Protein AF-A0A075GJH9-F1 (afdb_monomer)

Organism: NCBI:txid1456048

Sequence (67 aa):
MTIPPAGFEDLVPYAWIVMELYDTSEFINPIRISGFLPDIQKPEDLPIGTAVKVIGFDNRGILLEKQ

Mean predicted aligned error: 5.04 Å

Nearest PDB structures (foldseek):
  7pkq-assembly1_q  TM=3.255E-01  e=6.439E+00  Chlamydomonas reinhardtii
  8snb-assembly1_1M  TM=2.304E-01  e=7.306E+00  Strongylocentrotus purpuratus

Structure (mmCIF, N/CA/C/O backbone):
data_AF-A0A075GJH9-F1
#
_entry.id   AF-A0A075GJH9-F1
#
loop_
_atom_site.group_PDB
_atom_site.id
_atom_site.type_symbol
_atom_site.label_atom_id
_atom_site.label_alt_id
_atom_site.label_comp_id
_atom_site.label_asym_id
_atom_site.label_entity_id
_atom_site.label_seq_id
_atom_site.pdbx_PDB_ins_code
_atom_site.Cartn_x
_atom_site.Cartn_y
_atom_site.Cartn_z
_atom_site.occupancy
_atom_site.B_iso_or_equiv
_atom_site.auth_seq_id
_atom_site.auth_comp_id
_atom_site.auth_asym_id
_atom_site.auth_atom_id
_atom_site.pdbx_PDB_model_num
ATOM 1 N N . MET A 1 1 ? -15.739 13.260 7.731 1.00 51.44 1 MET A N 1
ATOM 2 C CA . MET A 1 1 ? -16.055 11.840 7.488 1.00 51.44 1 MET A CA 1
ATOM 3 C C . MET A 1 1 ? -15.955 11.627 5.987 1.00 51.44 1 MET A C 1
ATOM 5 O O . MET A 1 1 ? -16.735 12.229 5.261 1.00 51.44 1 MET A O 1
ATOM 9 N N . THR A 1 2 ? -14.927 10.929 5.509 1.00 62.06 2 THR A N 1
ATOM 10 C CA . THR A 1 2 ? -14.785 10.599 4.084 1.00 62.06 2 THR A CA 1
ATOM 11 C C . THR A 1 2 ? -15.656 9.385 3.797 1.00 62.06 2 THR A C 1
ATOM 13 O O . THR A 1 2 ? -15.518 8.365 4.466 1.00 62.06 2 THR A O 1
ATOM 16 N N . ILE A 1 3 ? -16.587 9.514 2.857 1.00 75.38 3 ILE A N 1
ATOM 17 C CA . ILE A 1 3 ? -17.397 8.385 2.397 1.00 75.38 3 ILE A CA 1
ATOM 18 C C . ILE A 1 3 ? -16.492 7.548 1.480 1.00 75.38 3 ILE A C 1
ATOM 20 O O . ILE A 1 3 ? -15.910 8.131 0.558 1.00 75.38 3 ILE A O 1
ATOM 24 N N . PRO A 1 4 ? -16.305 6.241 1.741 1.00 80.88 4 PRO A N 1
ATOM 25 C CA 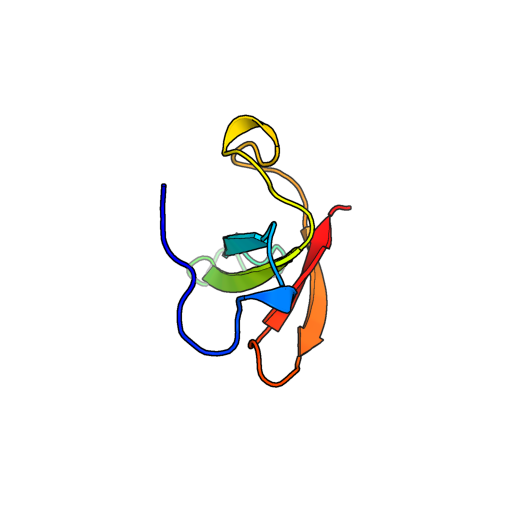. PRO A 1 4 ? -15.510 5.393 0.864 1.00 80.88 4 PRO A CA 1
ATOM 26 C C . PRO A 1 4 ? -16.131 5.355 -0.545 1.00 80.88 4 PRO A C 1
ATOM 28 O O . PRO A 1 4 ? -17.352 5.472 -0.680 1.00 80.88 4 PRO A O 1
ATOM 31 N N . PRO A 1 5 ? -15.318 5.217 -1.606 1.00 83.06 5 PRO A N 1
ATOM 32 C CA . PRO A 1 5 ? -15.828 4.954 -2.946 1.00 83.06 5 PRO A CA 1
ATOM 33 C C . PRO A 1 5 ? -16.688 3.686 -2.971 1.00 83.06 5 PRO A C 1
ATOM 35 O O . PRO A 1 5 ? -16.479 2.775 -2.170 1.00 83.06 5 PRO A O 1
ATOM 38 N N . ALA A 1 6 ? -17.606 3.607 -3.934 1.00 85.56 6 ALA A N 1
ATOM 39 C CA . ALA A 1 6 ? -18.445 2.428 -4.110 1.00 85.56 6 ALA A CA 1
ATOM 40 C C . ALA A 1 6 ? -17.595 1.157 -4.295 1.00 85.56 6 ALA A C 1
ATOM 42 O O . ALA A 1 6 ? -16.692 1.133 -5.136 1.00 85.56 6 ALA A O 1
ATOM 43 N N . GLY A 1 7 ? -17.897 0.107 -3.529 1.00 85.00 7 GLY A N 1
ATOM 44 C CA . GLY A 1 7 ? -17.170 -1.166 -3.525 1.00 85.00 7 GLY A CA 1
ATOM 45 C C . GLY A 1 7 ? -16.025 -1.249 -2.508 1.00 85.00 7 GLY A C 1
ATOM 46 O O . GLY A 1 7 ? -15.314 -2.253 -2.489 1.00 85.00 7 GLY A O 1
ATOM 47 N N . PHE A 1 8 ? -15.833 -0.220 -1.676 1.00 88.19 8 PHE A N 1
ATOM 48 C CA . PHE A 1 8 ? -14.813 -0.173 -0.620 1.00 88.19 8 PHE A CA 1
ATOM 49 C C . PHE A 1 8 ? -15.403 -0.094 0.795 1.00 88.19 8 PHE A C 1
ATOM 51 O O . PHE A 1 8 ? -14.664 0.060 1.765 1.00 88.19 8 PHE A O 1
ATOM 58 N N . GLU A 1 9 ? -16.722 -0.211 0.933 1.00 89.81 9 GLU A N 1
ATOM 59 C CA . GLU A 1 9 ? -17.436 -0.085 2.203 1.00 89.81 9 GLU A CA 1
ATOM 60 C C . GLU A 1 9 ? -16.981 -1.136 3.225 1.00 89.81 9 GLU A C 1
ATOM 62 O O . GLU A 1 9 ? -16.665 -0.786 4.361 1.00 89.81 9 GLU A O 1
ATOM 67 N N . ASP A 1 10 ? -16.850 -2.394 2.796 1.00 90.12 10 ASP A N 1
ATOM 68 C CA . ASP A 1 10 ? -16.418 -3.519 3.644 1.00 90.12 10 ASP A CA 1
ATOM 69 C C . ASP A 1 10 ? -14.900 -3.546 3.894 1.00 90.12 10 ASP A C 1
ATOM 71 O O . ASP A 1 10 ? -14.387 -4.406 4.607 1.00 90.12 10 ASP A O 1
ATOM 75 N N . LEU A 1 11 ? -14.164 -2.619 3.276 1.00 89.69 11 LEU A N 1
ATOM 76 C CA . LEU A 1 11 ? -12.708 -2.529 3.350 1.00 89.69 11 LEU A CA 1
ATOM 77 C C . LEU A 1 11 ? -12.236 -1.457 4.336 1.00 89.69 11 LEU A C 1
ATOM 79 O O . LEU A 1 11 ? -11.034 -1.297 4.535 1.00 89.69 11 LEU A O 1
ATOM 83 N N . VAL A 1 12 ? -13.160 -0.696 4.928 1.00 90.00 12 VAL A N 1
ATOM 84 C CA . VAL A 1 12 ? -12.852 0.290 5.967 1.00 90.00 12 VAL A CA 1
ATOM 85 C C . VAL A 1 12 ? -12.488 -0.443 7.270 1.00 90.00 12 VAL A C 1
ATOM 87 O O . VAL A 1 12 ? -13.225 -1.342 7.674 1.00 90.00 12 VAL A O 1
ATOM 90 N N . PRO A 1 13 ? -11.428 -0.031 7.991 1.00 92.81 13 PRO A N 1
ATOM 91 C CA . PRO A 1 13 ? -10.551 1.104 7.705 1.00 92.81 13 PRO A CA 1
ATOM 92 C C . PRO A 1 13 ? -9.394 0.750 6.756 1.00 92.81 13 PRO A C 1
ATOM 94 O O . PRO A 1 13 ? -8.789 -0.311 6.863 1.00 92.81 13 PRO A O 1
ATOM 97 N N . TYR A 1 14 ? -9.045 1.673 5.857 1.00 93.25 14 TYR A N 1
ATOM 98 C CA . TYR A 1 14 ? -7.908 1.524 4.947 1.00 93.25 14 TYR A CA 1
ATOM 99 C C . TYR A 1 14 ? -7.284 2.876 4.599 1.00 93.25 14 TYR A C 1
ATOM 101 O O . TYR A 1 14 ? -7.917 3.926 4.728 1.00 93.25 14 TYR A O 1
ATOM 109 N N . ALA A 1 15 ? -6.062 2.831 4.072 1.00 93.00 15 ALA A N 1
ATOM 110 C CA . ALA A 1 15 ? -5.432 3.960 3.408 1.00 93.00 15 ALA A CA 1
ATOM 111 C C . ALA A 1 15 ? -5.003 3.598 1.986 1.00 93.00 15 ALA A C 1
ATOM 113 O O . ALA A 1 15 ? -4.529 2.495 1.708 1.00 93.00 15 ALA A O 1
ATOM 114 N N . TRP A 1 16 ? -5.138 4.575 1.091 1.00 93.06 16 TRP A N 1
ATOM 115 C CA . TRP A 1 16 ? -4.441 4.566 -0.185 1.00 93.06 16 TRP A CA 1
ATOM 116 C C . TRP A 1 16 ? -3.127 5.310 -0.010 1.00 93.06 16 TRP A C 1
ATOM 118 O O . TRP A 1 16 ? -3.130 6.484 0.363 1.00 93.06 16 TRP A O 1
ATOM 128 N N . ILE A 1 17 ? -2.009 4.632 -0.241 1.00 93.81 17 ILE A N 1
ATOM 129 C CA . ILE A 1 17 ? 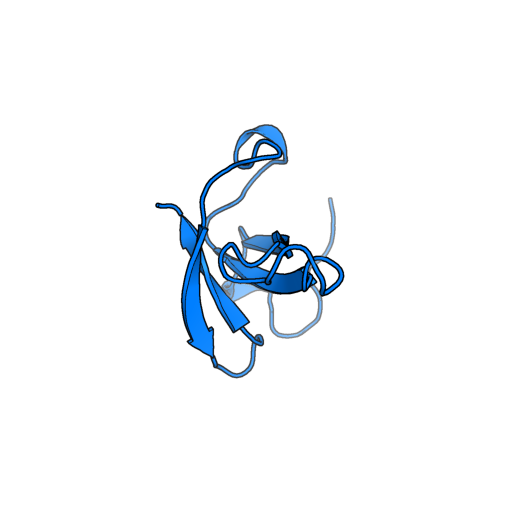-0.689 5.168 0.096 1.00 93.81 17 ILE A CA 1
ATOM 130 C C . ILE A 1 17 ? 0.189 5.208 -1.142 1.00 93.81 17 ILE A C 1
ATOM 132 O O . ILE A 1 17 ? 0.000 4.420 -2.067 1.00 93.81 17 ILE A O 1
ATOM 136 N N . VAL A 1 18 ? 1.16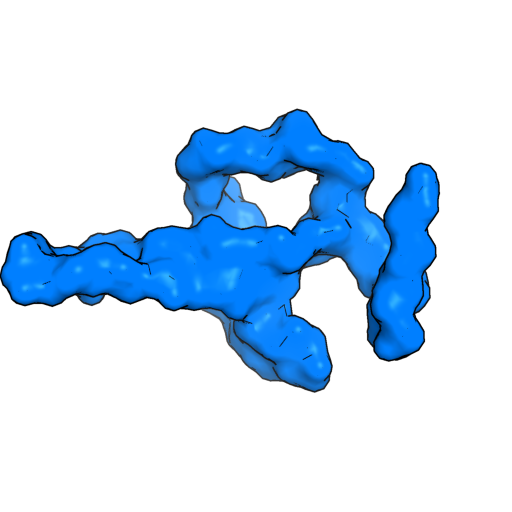6 6.109 -1.145 1.00 94.38 18 VAL A N 1
ATOM 137 C CA . VAL A 1 18 ? 2.249 6.138 -2.130 1.00 94.38 18 VAL A CA 1
ATOM 138 C C . VAL A 1 18 ? 3.524 5.710 -1.416 1.00 94.38 18 VAL A C 1
ATOM 140 O O . VAL A 1 18 ? 3.869 6.294 -0.391 1.00 94.38 18 VAL A O 1
ATOM 143 N N . MET A 1 19 ? 4.213 4.703 -1.948 1.00 92.50 19 MET A N 1
ATOM 144 C CA . MET A 1 19 ? 5.484 4.209 -1.421 1.00 92.50 19 MET A CA 1
ATOM 145 C C . MET A 1 19 ? 6.587 4.299 -2.473 1.00 92.50 19 MET A C 1
ATOM 147 O O . MET A 1 19 ? 6.328 4.229 -3.675 1.00 92.50 19 MET A O 1
ATOM 151 N N . GLU A 1 20 ? 7.819 4.436 -2.001 1.00 91.69 20 GLU A N 1
ATOM 152 C CA . GLU A 1 20 ? 9.030 4.409 -2.814 1.00 91.69 20 GLU A CA 1
ATOM 153 C C . GLU A 1 20 ? 9.639 3.002 -2.770 1.00 91.69 20 GLU A C 1
ATOM 155 O O . GLU A 1 20 ? 9.731 2.399 -1.701 1.00 91.69 20 GLU A O 1
ATOM 160 N N . LEU A 1 21 ? 10.000 2.447 -3.929 1.00 88.19 21 LEU A N 1
ATOM 161 C CA . LEU A 1 21 ? 10.639 1.133 -4.006 1.00 88.19 21 LEU A CA 1
ATOM 162 C C . LEU A 1 21 ? 12.126 1.251 -3.659 1.00 88.19 21 LEU A C 1
ATOM 164 O O . LEU A 1 21 ? 12.837 2.042 -4.268 1.00 88.19 21 LEU A O 1
ATOM 168 N N . TYR A 1 22 ? 12.602 0.427 -2.721 1.00 78.62 22 TYR A N 1
ATOM 169 C CA . TYR A 1 22 ? 13.991 0.471 -2.243 1.00 78.62 22 TYR A CA 1
ATOM 170 C C . TYR A 1 22 ? 15.045 0.104 -3.305 1.00 78.62 22 TYR A C 1
ATOM 172 O O . TYR A 1 22 ? 16.188 0.531 -3.186 1.00 78.62 22 TYR A O 1
ATOM 180 N N . ASP A 1 23 ? 14.689 -0.684 -4.325 1.00 71.44 23 ASP A N 1
ATOM 181 C CA . ASP A 1 23 ? 15.626 -1.216 -5.332 1.00 71.44 23 ASP A CA 1
ATOM 182 C C . ASP A 1 23 ? 15.610 -0.406 -6.639 1.00 71.44 23 ASP A C 1
ATOM 184 O O . ASP A 1 23 ? 15.442 -0.928 -7.742 1.00 71.44 23 ASP A O 1
ATOM 188 N N . THR A 1 24 ? 15.710 0.916 -6.521 1.00 65.75 24 THR A N 1
ATOM 189 C CA . THR A 1 24 ? 15.864 1.804 -7.678 1.00 65.75 24 THR A CA 1
ATOM 190 C C . THR A 1 24 ? 17.306 2.275 -7.709 1.00 65.75 24 THR A C 1
ATOM 192 O O . THR A 1 24 ? 17.782 2.837 -6.725 1.00 65.75 24 THR A O 1
ATOM 195 N N . SER A 1 25 ? 18.026 2.006 -8.804 1.00 63.06 25 SER A N 1
ATOM 196 C CA . SER A 1 25 ? 19.439 2.393 -8.908 1.00 63.06 25 SER A CA 1
ATOM 197 C C . SER A 1 25 ? 19.600 3.904 -8.738 1.00 63.06 25 SER A C 1
ATOM 199 O O . SER A 1 25 ? 18.725 4.659 -9.149 1.00 63.06 25 SER A O 1
ATOM 201 N N . GLU A 1 26 ? 20.734 4.371 -8.206 1.00 66.00 26 GLU A N 1
ATOM 202 C CA . GLU A 1 26 ? 20.978 5.815 -8.004 1.00 66.00 26 GLU A CA 1
ATOM 203 C C . GLU A 1 26 ? 20.966 6.642 -9.305 1.00 66.00 26 GLU A C 1
ATOM 205 O O . GLU A 1 26 ? 20.940 7.871 -9.281 1.00 66.00 26 GLU A O 1
ATOM 210 N N . PHE A 1 27 ? 20.964 5.967 -10.457 1.00 69.50 27 PHE A N 1
ATOM 211 C CA . PHE A 1 27 ? 20.883 6.567 -11.787 1.00 69.50 27 PHE A CA 1
ATOM 212 C C . PHE A 1 27 ? 19.449 6.620 -12.340 1.00 69.50 27 PHE A C 1
ATOM 214 O O . PHE A 1 27 ? 19.229 7.154 -13.428 1.00 69.50 27 PHE A O 1
ATOM 221 N N . ILE A 1 28 ? 18.475 6.060 -11.618 1.00 67.06 28 ILE A N 1
ATOM 222 C CA . ILE A 1 28 ? 17.056 6.017 -11.964 1.00 67.06 28 ILE A CA 1
ATOM 223 C C . ILE A 1 28 ? 16.290 6.791 -10.887 1.00 67.06 28 ILE A C 1
ATOM 225 O O . ILE A 1 28 ? 16.505 6.607 -9.695 1.00 67.06 28 ILE A O 1
ATOM 229 N N . ASN A 1 29 ? 15.379 7.673 -11.306 1.00 74.88 29 ASN A N 1
ATOM 230 C CA . ASN A 1 29 ? 14.503 8.368 -10.363 1.00 74.88 29 ASN A CA 1
ATOM 231 C C . ASN A 1 29 ? 13.752 7.351 -9.485 1.00 74.88 29 ASN A C 1
ATOM 233 O O . ASN A 1 29 ? 13.287 6.342 -10.025 1.00 74.88 29 ASN A O 1
ATOM 237 N N . PRO A 1 30 ? 13.571 7.625 -8.181 1.00 79.62 30 PRO A N 1
ATOM 238 C CA . PRO A 1 30 ? 12.858 6.724 -7.289 1.00 79.62 30 PRO A CA 1
ATOM 239 C C . PRO A 1 30 ? 11.492 6.364 -7.873 1.00 79.62 30 PRO A C 1
ATOM 241 O O . PRO A 1 30 ? 10.654 7.229 -8.150 1.00 79.62 30 PRO A O 1
ATOM 244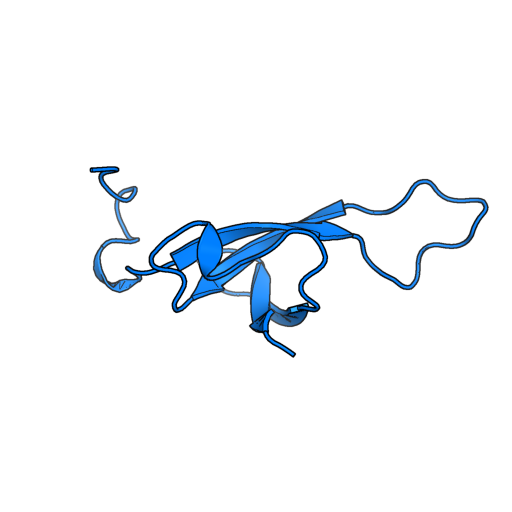 N N . ILE A 1 31 ? 11.280 5.069 -8.090 1.00 86.75 31 ILE A N 1
ATOM 245 C CA . ILE A 1 31 ? 10.010 4.534 -8.563 1.00 86.75 31 ILE A CA 1
ATOM 246 C C . ILE A 1 31 ? 9.036 4.594 -7.397 1.00 86.75 31 ILE A C 1
ATOM 248 O O . ILE A 1 31 ? 9.213 3.932 -6.372 1.00 86.75 31 ILE A O 1
ATOM 252 N N . ARG A 1 32 ? 7.985 5.390 -7.583 1.0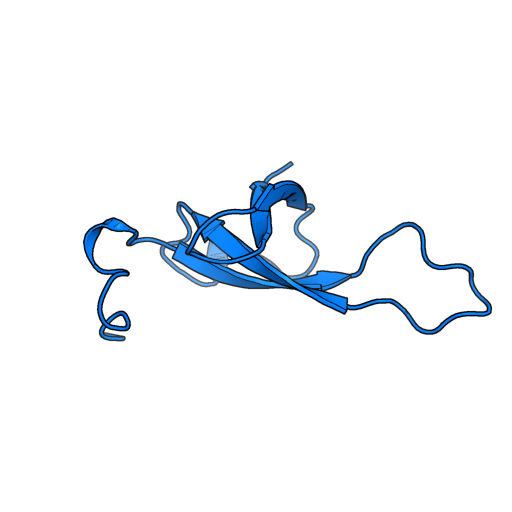0 91.06 32 ARG A N 1
ATOM 253 C CA . ARG A 1 32 ? 6.879 5.501 -6.639 1.00 91.06 32 ARG A CA 1
ATOM 254 C C . ARG A 1 32 ? 5.673 4.763 -7.173 1.00 91.06 32 ARG A C 1
ATOM 256 O O . ARG A 1 32 ? 5.265 4.975 -8.313 1.00 91.06 32 ARG A O 1
ATOM 263 N N . ILE A 1 33 ? 5.095 3.926 -6.328 1.00 92.62 33 ILE A N 1
ATOM 264 C CA . ILE A 1 33 ? 3.869 3.191 -6.620 1.00 92.62 33 ILE A CA 1
ATOM 265 C C . ILE A 1 33 ? 2.805 3.548 -5.593 1.00 92.62 33 ILE A C 1
ATOM 267 O O . ILE A 1 33 ? 3.124 3.916 -4.462 1.00 92.62 33 ILE A O 1
ATOM 271 N N . SER A 1 34 ? 1.538 3.428 -5.980 1.00 94.50 34 SER A N 1
ATOM 272 C CA . SER A 1 34 ? 0.420 3.557 -5.052 1.00 94.50 34 SER A CA 1
ATOM 273 C C . SER A 1 34 ? -0.232 2.208 -4.787 1.00 94.50 34 SER A C 1
ATOM 275 O O . SER A 1 34 ? -0.374 1.414 -5.719 1.00 94.50 34 SER A O 1
ATOM 277 N N . GLY A 1 35 ? -0.682 1.973 -3.559 1.00 95.06 35 GLY A N 1
ATOM 278 C CA . GLY A 1 35 ? -1.347 0.726 -3.198 1.00 95.06 35 GLY A CA 1
ATOM 279 C C . GLY A 1 35 ? -2.307 0.852 -2.024 1.00 95.06 35 GLY A C 1
ATOM 280 O O . GLY A 1 35 ? -2.383 1.882 -1.350 1.00 95.06 35 GLY A O 1
ATOM 281 N N . PHE A 1 36 ? -3.042 -0.234 -1.814 1.00 96.19 36 PHE A N 1
ATOM 282 C CA . PHE A 1 36 ? -4.030 -0.405 -0.764 1.00 96.19 36 PHE A CA 1
ATOM 283 C C . PHE A 1 36 ? -3.373 -0.993 0.491 1.00 96.19 36 PHE A C 1
ATOM 285 O O . PHE A 1 36 ? -2.766 -2.065 0.428 1.00 96.19 36 PHE A O 1
ATOM 292 N N . LEU A 1 37 ? -3.532 -0.311 1.630 1.00 96.00 37 LEU A N 1
ATOM 293 C CA . LEU A 1 37 ? -3.086 -0.772 2.946 1.00 96.00 37 LEU A CA 1
ATOM 294 C C . LEU A 1 37 ? -4.297 -0.854 3.901 1.00 96.00 37 LEU A C 1
ATOM 296 O O . LEU A 1 37 ? -4.890 0.191 4.194 1.00 96.00 37 LEU A O 1
ATOM 300 N N . PRO A 1 38 ? -4.689 -2.054 4.375 1.00 94.62 38 PRO A N 1
ATOM 301 C CA . PRO A 1 38 ? -5.781 -2.203 5.337 1.00 94.62 38 PRO A CA 1
ATOM 302 C C . PRO A 1 38 ? -5.395 -1.689 6.732 1.00 94.62 38 PRO A C 1
ATOM 304 O O . PRO A 1 38 ? -4.227 -1.426 7.022 1.00 94.62 38 PRO A O 1
ATOM 307 N N . ASP A 1 39 ? -6.396 -1.578 7.602 1.00 93.56 39 ASP A N 1
ATOM 308 C CA . ASP A 1 39 ? -6.261 -1.323 9.039 1.00 93.56 39 ASP A CA 1
ATOM 309 C C . ASP A 1 39 ? -5.613 0.028 9.396 1.00 93.56 39 ASP A C 1
ATOM 311 O O . ASP A 1 39 ? -4.913 0.166 10.402 1.00 93.56 39 ASP A O 1
ATOM 315 N N . ILE A 1 40 ? -5.862 1.056 8.575 1.00 94.12 40 ILE A N 1
ATOM 316 C CA . ILE A 1 40 ? -5.442 2.444 8.833 1.00 94.12 40 ILE A CA 1
ATOM 317 C C . ILE A 1 40 ? -6.663 3.299 9.151 1.00 94.12 40 ILE A C 1
ATOM 319 O O . ILE A 1 40 ? -7.438 3.636 8.256 1.00 94.12 40 ILE A O 1
ATOM 323 N N . GLN A 1 41 ? -6.842 3.664 10.420 1.00 92.31 41 GLN A N 1
ATOM 324 C CA . GLN A 1 41 ? -8.016 4.416 10.860 1.00 92.31 41 GLN A CA 1
ATOM 325 C C . GLN A 1 41 ? -7.795 5.930 10.804 1.00 92.31 41 GLN A C 1
ATOM 327 O O . GLN A 1 41 ? -8.723 6.681 10.496 1.00 92.31 41 GLN A O 1
ATOM 332 N N . LYS A 1 42 ? -6.576 6.383 11.104 1.00 92.00 42 LYS A N 1
ATOM 333 C CA . LYS A 1 42 ? -6.198 7.800 11.136 1.00 92.00 42 LYS A CA 1
ATOM 334 C C . LYS A 1 42 ? -4.760 8.009 10.637 1.00 92.00 42 LYS A C 1
ATOM 336 O O . LYS A 1 42 ? -3.968 7.067 10.674 1.00 92.00 42 LYS A O 1
ATOM 341 N N . PRO A 1 43 ? -4.395 9.221 10.175 1.00 89.25 43 PRO A N 1
ATOM 342 C CA . PRO A 1 43 ? -3.059 9.493 9.638 1.00 89.25 43 PRO A CA 1
ATOM 343 C C . PRO A 1 43 ? -1.910 9.129 10.587 1.00 89.25 43 PRO A C 1
ATOM 345 O O . PRO A 1 43 ? -0.851 8.710 10.135 1.00 89.25 43 PRO A O 1
ATOM 348 N N . GLU A 1 44 ? -2.113 9.237 11.901 1.00 93.81 44 GLU A N 1
ATOM 349 C CA . GLU A 1 44 ? -1.102 8.900 12.907 1.00 93.81 44 GLU A CA 1
ATOM 350 C C . GLU A 1 44 ? -0.783 7.398 12.963 1.00 93.81 44 GLU A C 1
ATOM 352 O O . GLU A 1 44 ? 0.290 7.025 13.436 1.00 93.81 44 GLU A O 1
ATOM 357 N N . ASP A 1 45 ? -1.674 6.535 12.459 1.00 93.44 45 ASP A N 1
ATOM 358 C CA . ASP A 1 45 ? -1.431 5.091 12.356 1.00 93.44 45 ASP A CA 1
ATOM 359 C C . ASP A 1 45 ? -0.458 4.755 11.211 1.00 93.44 45 ASP A C 1
ATOM 361 O O . ASP A 1 45 ? -0.008 3.609 11.102 1.00 93.44 45 ASP A O 1
ATOM 365 N N . LEU A 1 46 ? -0.150 5.727 10.342 1.00 93.56 46 LEU A N 1
ATOM 366 C CA . LEU A 1 46 ? 0.774 5.587 9.222 1.00 93.56 46 LEU A CA 1
ATOM 367 C C . LEU A 1 46 ? 1.705 6.811 9.085 1.00 93.56 46 LEU A C 1
ATOM 369 O O . LEU A 1 46 ? 1.520 7.647 8.195 1.00 93.56 46 LEU A O 1
ATOM 373 N N . PRO A 1 47 ? 2.734 6.927 9.942 1.00 94.25 47 PRO A N 1
ATOM 374 C CA . PRO A 1 47 ? 3.768 7.943 9.788 1.00 94.25 47 PRO A CA 1
ATOM 375 C C . PRO A 1 47 ? 4.486 7.864 8.431 1.00 94.25 47 PRO A C 1
ATOM 377 O O . PRO A 1 47 ? 4.722 6.790 7.876 1.00 94.25 47 PRO A O 1
ATOM 380 N N . ILE A 1 48 ? 4.911 9.014 7.904 1.00 92.62 48 ILE A N 1
ATOM 381 C CA . ILE A 1 48 ? 5.781 9.045 6.722 1.00 92.62 48 ILE A CA 1
ATOM 382 C C . ILE A 1 48 ? 7.083 8.301 7.045 1.00 92.62 48 ILE A C 1
ATOM 384 O O . ILE A 1 48 ? 7.703 8.539 8.080 1.00 92.62 48 ILE A O 1
AT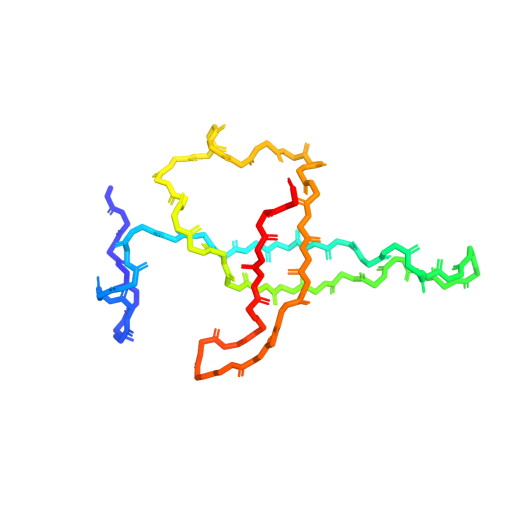OM 388 N N . GLY A 1 49 ? 7.492 7.410 6.141 1.00 91.56 49 GLY A N 1
ATOM 389 C CA . GLY A 1 49 ? 8.659 6.547 6.325 1.00 91.56 49 GLY A CA 1
ATOM 390 C C . GLY A 1 49 ? 8.348 5.185 6.950 1.00 91.56 49 GLY A C 1
ATOM 391 O O . GLY A 1 49 ? 9.272 4.391 7.109 1.00 91.56 49 GLY A O 1
ATOM 392 N N . THR A 1 50 ? 7.084 4.874 7.275 1.00 94.38 50 THR A N 1
ATOM 393 C CA . THR A 1 50 ? 6.690 3.509 7.656 1.00 94.38 50 THR A CA 1
ATOM 394 C C . THR A 1 50 ? 7.064 2.515 6.557 1.00 94.38 50 THR A C 1
ATOM 396 O O . THR A 1 50 ? 6.681 2.680 5.398 1.00 94.38 50 THR A O 1
ATOM 399 N N . ALA A 1 51 ? 7.798 1.469 6.942 1.00 93.50 51 ALA A N 1
ATOM 400 C CA . ALA A 1 51 ? 8.142 0.373 6.054 1.00 93.50 51 ALA A CA 1
ATOM 401 C C . ALA A 1 51 ? 6.896 -0.458 5.731 1.00 93.50 51 ALA A C 1
ATOM 403 O O . ALA A 1 51 ? 6.133 -0.861 6.612 1.00 93.50 51 ALA A O 1
ATOM 404 N N . VAL A 1 52 ? 6.700 -0.707 4.443 1.00 93.94 52 VAL A N 1
ATOM 405 C CA . VAL A 1 52 ? 5.598 -1.506 3.912 1.00 93.94 52 VAL A CA 1
ATOM 406 C C . VAL A 1 52 ? 6.131 -2.426 2.826 1.00 93.94 52 VAL A C 1
ATOM 408 O O . VAL A 1 52 ? 7.143 -2.134 2.184 1.00 93.94 52 VAL A O 1
ATOM 411 N N . LYS A 1 53 ? 5.443 -3.540 2.601 1.00 94.38 53 LYS A N 1
ATOM 412 C CA . LYS A 1 53 ? 5.828 -4.544 1.613 1.00 94.38 53 LYS A CA 1
ATOM 413 C C . LYS A 1 53 ? 4.673 -4.845 0.671 1.00 94.38 53 LYS A C 1
ATOM 415 O O . LYS A 1 53 ? 3.529 -4.951 1.099 1.00 94.38 53 LYS A O 1
ATOM 420 N N . VAL A 1 54 ? 4.993 -5.036 -0.608 1.00 94.06 54 VAL A N 1
ATOM 421 C CA . VAL A 1 54 ? 4.046 -5.559 -1.599 1.00 94.06 54 VAL A CA 1
ATOM 422 C C . VAL A 1 54 ? 3.817 -7.048 -1.347 1.00 94.06 54 VAL A C 1
ATOM 424 O O . VAL A 1 54 ? 4.767 -7.833 -1.374 1.00 94.06 54 VAL A O 1
ATOM 427 N N . ILE A 1 55 ? 2.559 -7.435 -1.136 1.00 96.31 55 ILE A N 1
ATOM 428 C CA . ILE A 1 55 ? 2.165 -8.833 -0.884 1.00 96.31 55 ILE A CA 1
ATOM 429 C C . ILE A 1 55 ? 1.383 -9.465 -2.033 1.00 96.31 55 ILE A C 1
ATOM 431 O O . ILE A 1 55 ? 1.260 -10.685 -2.094 1.00 96.31 55 ILE A O 1
ATOM 435 N N . GLY A 1 56 ? 0.862 -8.659 -2.956 1.00 96.31 56 GLY A N 1
ATOM 436 C CA . GLY A 1 56 ? 0.095 -9.163 -4.085 1.00 96.31 56 GLY A CA 1
ATOM 437 C C . GLY A 1 56 ? -0.699 -8.079 -4.795 1.00 96.31 56 GLY A C 1
ATOM 438 O O . GLY A 1 56 ? -0.408 -6.888 -4.685 1.00 96.31 56 GLY A O 1
ATOM 439 N N . PHE A 1 57 ? -1.713 -8.516 -5.531 1.00 95.88 57 PHE A N 1
ATOM 440 C CA . PHE A 1 57 ? -2.615 -7.664 -6.291 1.00 95.88 57 PHE A CA 1
ATOM 441 C C . PHE A 1 57 ? -4.004 -8.302 -6.340 1.00 95.88 57 PHE A C 1
ATOM 443 O O . PHE A 1 57 ? -4.113 -9.519 -6.502 1.00 95.88 57 PHE A O 1
ATOM 450 N N . ASP A 1 58 ? -5.051 -7.486 -6.239 1.00 93.38 58 ASP A N 1
ATOM 451 C CA . ASP A 1 58 ? -6.432 -7.902 -6.490 1.00 93.38 58 ASP A CA 1
ATOM 452 C C . ASP A 1 58 ? -7.264 -6.767 -7.115 1.00 93.38 58 ASP A C 1
ATOM 454 O O . ASP A 1 58 ? -6.726 -5.788 -7.634 1.00 93.38 58 ASP A O 1
ATOM 458 N N . ASN A 1 59 ? -8.593 -6.886 -7.073 1.00 90.31 59 ASN A N 1
ATOM 459 C CA . ASN A 1 59 ? -9.528 -5.896 -7.617 1.00 90.31 59 ASN A CA 1
ATOM 460 C C . ASN A 1 59 ? -9.372 -4.483 -7.013 1.00 90.31 59 ASN A C 1
ATOM 462 O O . ASN A 1 59 ? -9.896 -3.523 -7.571 1.00 90.31 59 ASN A O 1
ATOM 466 N N . ARG A 1 60 ? -8.660 -4.345 -5.889 1.00 90.94 60 ARG A N 1
ATOM 467 C CA . ARG A 1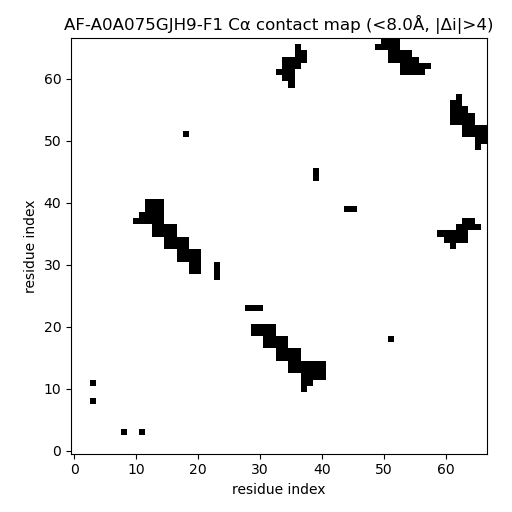 60 ? -8.350 -3.082 -5.209 1.00 90.94 60 ARG A CA 1
ATOM 468 C C . ARG A 1 60 ? -7.028 -2.472 -5.671 1.00 90.94 60 ARG A C 1
ATOM 470 O O . ARG A 1 60 ? -6.724 -1.365 -5.252 1.00 90.94 60 ARG A O 1
ATOM 477 N N . GLY A 1 61 ? -6.235 -3.158 -6.495 1.00 91.88 61 GLY A N 1
ATOM 478 C CA . GLY A 1 61 ? -4.897 -2.726 -6.901 1.00 91.88 61 GLY A CA 1
ATOM 479 C C . GLY A 1 61 ? -3.774 -3.490 -6.192 1.00 91.88 61 GLY A C 1
ATOM 480 O O . GLY A 1 61 ? -3.935 -4.648 -5.809 1.00 91.88 61 GLY A O 1
ATOM 481 N N . ILE A 1 62 ? -2.608 -2.848 -6.051 1.00 95.94 62 ILE A N 1
ATOM 482 C CA . ILE A 1 62 ? -1.451 -3.414 -5.337 1.00 95.94 62 ILE A CA 1
ATOM 483 C C . ILE A 1 62 ? -1.783 -3.507 -3.847 1.00 95.94 62 ILE A C 1
ATOM 485 O O . ILE A 1 62 ? -2.159 -2.507 -3.239 1.00 95.94 62 ILE A O 1
ATOM 489 N N . LEU A 1 63 ? -1.608 -4.691 -3.265 1.00 96.75 63 LEU A N 1
ATOM 490 C CA . LEU A 1 63 ? -1.836 -4.947 -1.847 1.00 96.75 63 LEU A CA 1
ATOM 491 C C . LEU A 1 63 ? -0.543 -4.799 -1.058 1.00 96.75 63 LEU A C 1
ATOM 493 O O . LEU A 1 63 ? 0.492 -5.361 -1.438 1.00 96.75 63 LEU A O 1
ATOM 497 N N . LEU A 1 64 ? -0.631 -4.075 0.054 1.00 96.06 64 LEU A N 1
ATOM 498 C CA . LEU A 1 64 ? 0.489 -3.772 0.931 1.00 96.06 64 LEU A CA 1
ATOM 499 C C . LEU A 1 64 ? 0.240 -4.305 2.347 1.00 96.06 64 LEU A C 1
ATOM 501 O O . LEU A 1 64 ? -0.897 -4.332 2.815 1.00 96.06 64 LEU A O 1
ATOM 505 N N . GLU A 1 65 ? 1.315 -4.678 3.037 1.00 95.56 65 GLU A N 1
ATOM 506 C CA . GLU A 1 65 ? 1.324 -4.959 4.478 1.00 95.56 65 GLU A CA 1
ATOM 507 C C . GLU A 1 65 ? 2.352 -4.069 5.186 1.00 95.56 65 GLU A C 1
ATOM 509 O O . GLU A 1 65 ? 3.374 -3.707 4.594 1.00 95.56 65 GLU A O 1
ATOM 514 N N . LYS A 1 66 ? 2.095 -3.713 6.451 1.00 92.62 66 LYS A N 1
ATOM 515 C CA . LYS A 1 66 ? 3.118 -3.097 7.311 1.00 92.62 66 LYS A CA 1
ATOM 516 C C . LYS A 1 66 ? 4.187 -4.138 7.644 1.00 92.62 66 LYS A C 1
ATOM 518 O O . LYS A 1 66 ? 3.839 -5.290 7.903 1.00 92.62 66 LYS A O 1
ATOM 523 N N . GLN A 1 67 ? 5.455 -3.726 7.637 1.00 83.94 67 GLN A N 1
ATOM 524 C CA . GLN A 1 67 ? 6.567 -4.549 8.128 1.00 83.94 67 GLN A CA 1
ATOM 525 C C . GLN A 1 67 ? 6.802 -4.377 9.627 1.00 83.94 67 GLN A C 1
ATOM 527 O O . GLN A 1 67 ? 6.500 -3.280 10.153 1.00 83.94 67 GLN A O 1
#

Foldseek 3Di:
DDDDPPPCPVQP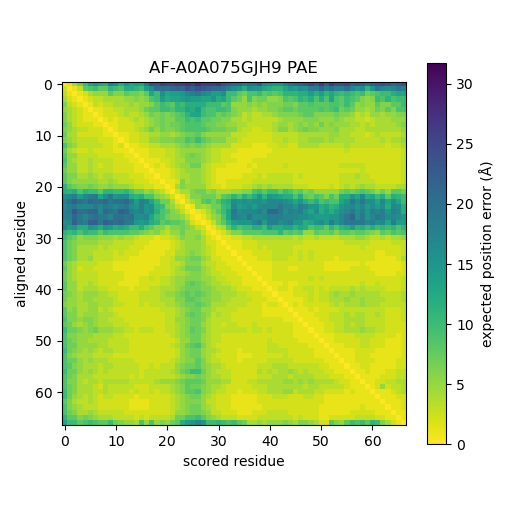PKDWDKDWDPPDPPVGDTDIDIAIEGDQHDCVVPDPPFDKDFDDADPRGTYIYGD

Secondary structure (DSSP, 8-state):
-PPPPTT-GGG-SEEEEEEE-S---TTSPPPEEEEEE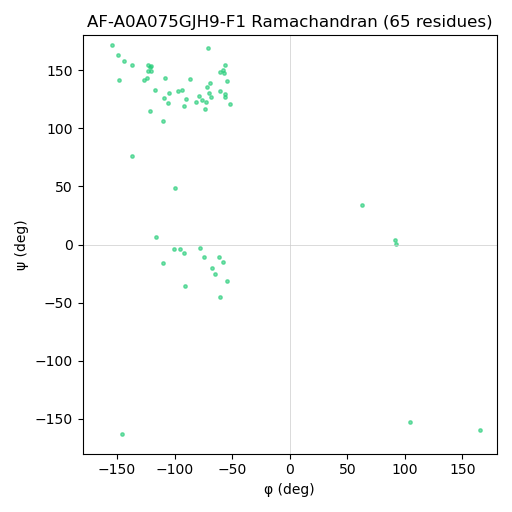ES--SGGGS-TT--EEEEEEETTEEEEEE-

Radius of gyration: 13.16 Å; Cα contacts (8 Å, |Δi|>4): 92; chains: 1; bounding box: 39×21×25 Å

Solvent-accessible surface area (backbone atoms only — not comparable to full-atom values): 4405 Å² total; per-residue (Å²): 135,86,79,67,60,93,94,38,70,91,52,64,43,46,41,82,45,77,47,72,52,89,90,45,55,96,91,44,78,76,50,70,49,66,32,36,31,70,80,30,82,50,70,83,75,60,54,92,84,66,60,65,43,84,78,52,71,56,100,81,41,40,32,41,43,80,109

pLDDT: mean 87.96, std 10.06, range [51.44, 96.75]